Protein AF-A0A2S6NEL9-F1 (afdb_monomer_lite)

Secondary structure (DSSP, 8-state):
--S-PPPTTS--HHHHHHHHHHHHHHHHHHHHHHHHHHHHHHHHS--S-BTTBTTHHHHHHHHHHHHHHHTT-

Foldseek 3Di:
DDPDDQDPVRDDPVRVVVVVVVVVVVVVVVVVVVVVVVVVVCVVQNDDDDVVPSCVVVVVVVVVVVVVVVVVD

pLDDT: mean 80.59, std 12.32, range [50.16, 97.88]

Radius of gyration: 26.49 Å; chains: 1; bounding box: 58×32×65 Å

Sequence (73 aa):
MTPGGPSITGLTEAEAKEFHGIFITSFIVFTVIAIVAHLLAWQWRPWLPAVTGYGTAMNDAVSFIHATISQLA

Structure (mmCIF, N/CA/C/O backbone):
data_AF-A0A2S6NEL9-F1
#
_entry.id   AF-A0A2S6NEL9-F1
#
loop_
_atom_site.group_PDB
_atom_site.id
_atom_site.type_symbol
_atom_site.label_atom_id
_atom_site.label_alt_id
_atom_site.label_comp_id
_atom_site.label_asym_id
_atom_site.label_entity_id
_atom_site.label_seq_id
_atom_site.pdbx_PDB_ins_code
_atom_site.Cartn_x
_atom_site.Cartn_y
_atom_site.Cartn_z
_atom_site.occupancy
_atom_site.B_iso_or_equiv
_atom_site.auth_seq_id
_atom_site.auth_comp_id
_atom_site.auth_asym_id
_atom_site.auth_atom_id
_atom_site.pdbx_PDB_model_num
ATOM 1 N N . MET A 1 1 ? -10.670 4.325 42.811 1.00 50.16 1 MET A N 1
ATOM 2 C CA . MET A 1 1 ? -11.422 3.454 41.885 1.00 50.16 1 MET A CA 1
ATOM 3 C C . MET A 1 1 ? -12.770 4.116 41.634 1.00 50.16 1 MET A C 1
ATOM 5 O O . MET A 1 1 ? -13.722 3.850 42.349 1.00 50.16 1 MET A O 1
ATOM 9 N N . THR A 1 2 ? -12.811 5.088 40.722 1.00 53.12 2 THR A N 1
ATOM 10 C CA . THR A 1 2 ? -14.039 5.777 40.299 1.00 53.12 2 THR A CA 1
ATOM 11 C C . THR A 1 2 ? -14.430 5.213 38.932 1.00 53.12 2 THR A C 1
ATOM 13 O O . THR A 1 2 ? -13.627 5.298 38.002 1.00 53.12 2 THR A O 1
ATOM 16 N N . PRO A 1 3 ? -15.597 4.569 38.796 1.00 61.75 3 PRO A N 1
ATOM 17 C CA . PRO A 1 3 ? -16.016 3.980 37.531 1.00 61.75 3 PRO A CA 1
ATOM 18 C C . PRO A 1 3 ? -16.470 5.093 36.568 1.00 61.75 3 PRO A C 1
ATOM 20 O O . PRO A 1 3 ? -17.545 5.652 36.739 1.00 61.75 3 PRO A O 1
ATOM 23 N N . GLY A 1 4 ? -15.642 5.429 35.571 1.00 61.88 4 GLY A N 1
ATOM 24 C CA . GLY A 1 4 ? -16.089 6.082 34.330 1.00 61.88 4 GLY A CA 1
ATOM 25 C C . GLY A 1 4 ? -16.310 7.602 34.349 1.00 61.88 4 GLY A C 1
ATOM 26 O O . GLY A 1 4 ? -17.408 8.062 34.058 1.00 61.88 4 GLY A O 1
ATOM 27 N N . GLY A 1 5 ? -15.270 8.397 34.619 1.00 63.09 5 GLY A N 1
ATOM 28 C CA . GLY A 1 5 ? -15.246 9.805 34.186 1.00 63.09 5 GLY A CA 1
ATOM 29 C C . GLY A 1 5 ? -14.772 9.917 32.724 1.00 63.09 5 GLY A C 1
ATOM 30 O O . GLY A 1 5 ? -13.937 9.100 32.329 1.00 63.09 5 GLY A O 1
ATOM 31 N N . PRO A 1 6 ? -15.277 10.875 31.916 1.00 59.50 6 PRO A N 1
ATOM 32 C CA . PRO A 1 6 ? -14.914 11.012 30.504 1.00 59.50 6 PRO A CA 1
ATOM 33 C C . PRO A 1 6 ? -13.397 11.142 30.322 1.00 59.50 6 PRO A C 1
ATOM 35 O O . PRO A 1 6 ? -12.720 11.849 31.071 1.00 59.50 6 PRO A O 1
ATOM 38 N N . SER A 1 7 ? -12.869 10.416 29.335 1.00 63.81 7 SER A N 1
ATOM 39 C CA . SER A 1 7 ? -11.454 10.446 28.957 1.00 63.81 7 SER A CA 1
ATOM 40 C C . SER A 1 7 ? -11.028 11.858 28.519 1.00 63.81 7 SER A C 1
ATOM 42 O O . SER A 1 7 ? -11.871 12.701 28.224 1.00 63.81 7 SER A O 1
ATOM 44 N N . ILE A 1 8 ? -9.720 12.140 28.442 1.00 70.31 8 ILE A N 1
ATOM 45 C CA . ILE A 1 8 ? -9.186 13.462 28.033 1.00 70.31 8 ILE A CA 1
ATOM 46 C C . ILE A 1 8 ? -9.725 13.941 26.668 1.00 70.31 8 ILE A C 1
ATOM 48 O O . ILE A 1 8 ? -9.730 15.136 26.389 1.00 70.31 8 ILE A O 1
ATOM 52 N N . THR A 1 9 ? -10.191 13.016 25.826 1.00 73.19 9 THR A N 1
ATOM 53 C CA . THR A 1 9 ? -10.778 13.279 24.506 1.00 73.19 9 THR A CA 1
ATOM 54 C C . THR A 1 9 ? -12.304 13.432 24.532 1.00 73.19 9 THR A C 1
ATOM 56 O O . THR A 1 9 ? -12.901 13.669 23.488 1.00 73.19 9 THR A O 1
ATOM 59 N N . GLY A 1 10 ? -12.947 13.298 25.697 1.00 70.62 10 GLY A N 1
ATOM 60 C CA . GLY A 1 10 ? -14.398 13.415 25.869 1.00 70.62 10 GLY A CA 1
ATOM 61 C C . GLY A 1 10 ? -15.205 12.208 25.383 1.00 70.62 10 GLY A C 1
ATOM 62 O O . GLY A 1 10 ? -16.429 12.265 25.408 1.00 70.62 10 GLY A O 1
ATOM 63 N N . LEU A 1 11 ? -14.544 11.125 24.963 1.00 71.62 11 LEU A N 1
ATOM 64 C CA . LEU A 1 11 ? -15.198 9.923 24.445 1.00 71.62 11 LEU A CA 1
ATOM 65 C C . LEU A 1 11 ? -15.405 8.886 25.547 1.00 71.62 11 LEU A C 1
ATOM 67 O O . LEU A 1 11 ? -14.522 8.664 26.390 1.00 71.62 11 LEU A O 1
ATOM 71 N N . THR A 1 12 ? -16.552 8.211 25.502 1.00 80.06 12 THR A N 1
ATOM 72 C CA . THR A 1 12 ? -16.757 6.967 26.245 1.00 80.06 12 THR A CA 1
ATOM 73 C C . THR A 1 12 ? -15.893 5.850 25.648 1.00 80.06 12 THR A C 1
ATOM 75 O O . THR A 1 12 ? -15.513 5.878 24.476 1.00 80.06 12 THR A O 1
ATOM 78 N N . GLU A 1 13 ? -15.566 4.836 26.451 1.00 78.06 13 GLU A N 1
ATOM 79 C CA . GLU A 1 13 ? -14.739 3.703 26.005 1.00 78.06 13 GLU A CA 1
ATOM 80 C C . GLU A 1 13 ? -15.382 2.939 24.830 1.00 78.06 13 GLU A C 1
ATOM 82 O O . GLU A 1 13 ? -14.684 2.416 23.961 1.00 78.06 13 GLU A O 1
ATOM 87 N N . ALA A 1 14 ? -16.718 2.936 24.764 1.00 82.44 14 ALA A N 1
ATOM 88 C CA . ALA A 1 14 ? -17.485 2.352 23.670 1.00 82.44 14 ALA A CA 1
ATOM 89 C C . ALA A 1 14 ? -17.306 3.130 22.353 1.00 82.44 14 ALA A C 1
ATOM 91 O O . ALA A 1 14 ? -16.959 2.530 21.336 1.00 82.44 14 ALA A O 1
ATOM 92 N N . GLU A 1 15 ? -17.463 4.456 22.379 1.00 79.62 15 GLU A N 1
ATOM 93 C CA . GLU A 1 15 ? -17.317 5.313 21.190 1.00 79.62 15 GLU A CA 1
ATOM 94 C C . GLU A 1 15 ? -15.885 5.294 20.645 1.00 79.62 15 GLU A C 1
ATOM 96 O O . GLU A 1 15 ? -15.665 5.216 19.435 1.00 79.62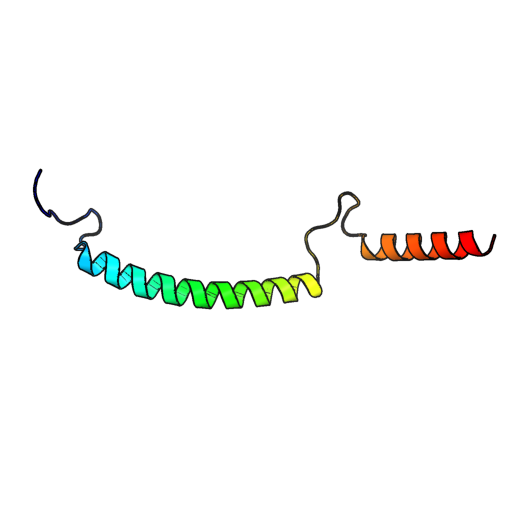 15 GLU A O 1
ATOM 101 N N . ALA A 1 16 ? -14.888 5.298 21.536 1.00 85.12 16 ALA A N 1
ATOM 102 C CA . ALA A 1 16 ? -13.489 5.183 21.140 1.00 85.12 16 ALA A CA 1
ATOM 103 C C . ALA A 1 16 ? -13.213 3.865 20.395 1.00 85.12 16 ALA A C 1
ATOM 105 O O . ALA A 1 16 ? -12.447 3.844 19.431 1.00 85.12 16 ALA A O 1
ATOM 106 N N . LYS A 1 17 ? -13.857 2.766 20.807 1.00 85.00 17 LYS A N 1
ATOM 107 C CA . LYS A 1 17 ? -13.686 1.442 20.197 1.00 85.00 17 LYS A CA 1
ATOM 108 C C . LYS A 1 17 ? -14.378 1.330 18.838 1.00 85.00 17 LYS A C 1
ATOM 110 O O . LYS A 1 17 ? -13.836 0.694 17.936 1.00 85.00 17 LYS A O 1
ATOM 115 N N . GLU A 1 18 ? -15.528 1.976 18.676 1.00 86.50 18 GLU A N 1
ATOM 116 C CA . GLU A 1 18 ? -16.242 2.051 17.398 1.00 86.50 18 GLU A CA 1
ATOM 117 C C . GLU A 1 18 ? -15.446 2.850 16.354 1.00 86.50 18 GLU A C 1
ATOM 119 O O . GLU A 1 18 ? -15.196 2.356 15.251 1.00 86.50 18 GLU A O 1
ATOM 124 N N . PHE A 1 19 ? -14.936 4.028 16.733 1.00 85.88 19 PHE A N 1
ATOM 125 C CA . PHE A 1 19 ? -14.050 4.817 15.873 1.00 85.88 19 PHE A CA 1
ATOM 126 C C . PHE A 1 19 ? -12.760 4.060 15.530 1.00 85.88 19 PHE A C 1
ATOM 128 O O . PHE A 1 19 ? -12.313 4.041 14.381 1.00 85.88 19 PHE A O 1
ATOM 135 N N . HIS A 1 20 ? -12.159 3.401 16.520 1.00 88.44 20 HIS A N 1
ATOM 136 C CA . HIS A 1 20 ? -10.942 2.631 16.302 1.00 88.44 20 HIS A CA 1
ATOM 137 C C . HIS A 1 20 ? -11.164 1.475 15.317 1.00 88.44 20 HIS A C 1
ATOM 139 O O . HIS A 1 20 ? -10.307 1.220 14.473 1.00 88.44 20 HIS A O 1
ATOM 145 N N . GLY A 1 21 ? -12.326 0.817 15.367 1.00 88.81 21 GLY A N 1
ATOM 146 C CA . GLY A 1 21 ? -12.694 -0.235 14.421 1.00 88.81 21 GLY A CA 1
ATOM 147 C C . GLY A 1 21 ? -12.684 0.252 12.971 1.00 88.81 21 GLY A C 1
ATOM 148 O O . GLY A 1 21 ? -11.954 -0.296 12.144 1.00 88.81 21 GLY A O 1
ATOM 149 N N . ILE A 1 22 ? -13.430 1.320 12.666 1.00 91.19 22 ILE A N 1
ATOM 150 C CA . ILE A 1 22 ? -13.516 1.852 11.294 1.00 91.19 22 ILE A CA 1
ATOM 151 C C . ILE A 1 22 ? -12.175 2.428 10.805 1.00 91.19 22 ILE A C 1
ATOM 153 O O . ILE A 1 22 ? -11.805 2.272 9.634 1.00 91.19 22 ILE A O 1
ATOM 157 N N . PHE A 1 23 ? -11.403 3.038 11.709 1.00 93.75 23 PHE A N 1
ATOM 158 C CA . PHE A 1 23 ? -10.070 3.548 11.406 1.00 93.75 23 PHE A CA 1
ATOM 159 C C . PHE A 1 23 ? -9.114 2.418 11.015 1.00 93.75 23 PHE A C 1
ATOM 161 O O . PHE A 1 23 ? -8.476 2.496 9.970 1.00 93.75 23 PHE A O 1
ATOM 168 N N . ILE A 1 24 ? -9.049 1.338 11.798 1.00 95.88 24 ILE A N 1
ATOM 169 C CA . ILE A 1 24 ? -8.148 0.217 11.505 1.00 95.88 24 ILE A CA 1
ATOM 170 C C . ILE A 1 24 ? -8.551 -0.495 10.213 1.00 95.88 24 ILE A C 1
ATOM 172 O O . ILE A 1 24 ? -7.681 -0.821 9.409 1.00 95.88 24 ILE A O 1
ATOM 176 N N . THR A 1 25 ? -9.847 -0.687 9.956 1.00 94.19 25 THR A N 1
ATOM 177 C CA . THR A 1 25 ? -10.301 -1.294 8.697 1.00 94.19 25 THR A CA 1
ATOM 178 C C . THR A 1 25 ? -9.850 -0.482 7.480 1.00 94.19 25 THR A C 1
ATOM 180 O O . THR A 1 25 ? -9.257 -1.041 6.556 1.00 94.19 25 THR A O 1
ATOM 183 N N . SER A 1 26 ? -10.087 0.833 7.477 1.00 94.00 26 SER A N 1
ATOM 184 C CA . SER A 1 26 ? -9.683 1.704 6.362 1.00 94.00 26 SER A CA 1
ATOM 185 C C . SER A 1 26 ? -8.162 1.842 6.240 1.00 94.00 26 SER A C 1
ATOM 187 O O . SER A 1 26 ? -7.628 1.788 5.130 1.00 94.00 26 SER A O 1
ATOM 189 N N . PHE A 1 27 ? -7.453 1.935 7.367 1.00 96.44 27 PHE A N 1
ATOM 190 C CA . PHE A 1 27 ? -5.995 1.978 7.415 1.00 96.44 27 PHE A CA 1
ATOM 191 C C . PHE A 1 27 ? -5.372 0.726 6.793 1.00 96.44 27 PHE A C 1
ATOM 193 O O . PHE A 1 27 ? -4.502 0.850 5.938 1.00 96.44 27 PHE A O 1
ATOM 200 N N . ILE A 1 28 ? -5.862 -0.471 7.137 1.00 97.12 28 ILE A N 1
ATOM 201 C CA . ILE A 1 28 ? -5.354 -1.731 6.574 1.00 97.12 28 ILE A CA 1
ATOM 202 C C . ILE A 1 28 ? -5.538 -1.763 5.053 1.00 97.12 28 ILE A C 1
ATOM 204 O O . ILE A 1 28 ? -4.589 -2.077 4.334 1.00 97.12 28 ILE A O 1
ATOM 208 N N . VAL A 1 29 ? -6.727 -1.411 4.549 1.00 97.19 29 VAL A N 1
ATOM 209 C CA . VAL A 1 29 ? -6.994 -1.382 3.099 1.00 97.19 29 VAL A CA 1
ATOM 210 C C . VAL A 1 29 ? -6.041 -0.416 2.389 1.00 97.19 29 VAL A C 1
ATOM 212 O O . VAL A 1 29 ? -5.435 -0.777 1.379 1.00 97.19 29 VAL A O 1
ATOM 215 N N . PHE A 1 30 ? -5.849 0.784 2.941 1.00 97.31 30 PHE A N 1
ATOM 216 C CA . PHE A 1 30 ? -4.897 1.759 2.412 1.00 97.31 30 PHE A CA 1
ATOM 217 C C . PHE A 1 30 ? -3.456 1.228 2.426 1.00 97.31 30 PHE A C 1
ATOM 219 O O . PHE A 1 30 ? -2.754 1.329 1.420 1.00 97.31 30 PHE A O 1
ATOM 226 N N . THR A 1 31 ? -3.011 0.625 3.532 1.00 97.56 31 THR A N 1
ATOM 227 C CA . THR A 1 31 ? -1.652 0.086 3.663 1.00 97.56 31 THR A CA 1
ATOM 228 C C . THR A 1 31 ? -1.380 -1.026 2.655 1.00 97.56 31 THR A C 1
ATOM 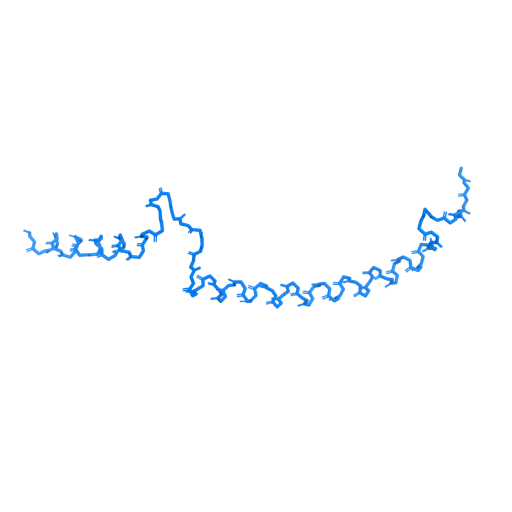230 O O . THR A 1 31 ? -0.306 -1.042 2.058 1.00 97.56 31 THR A O 1
ATOM 233 N N . VAL A 1 32 ? -2.339 -1.922 2.403 1.00 97.88 32 VAL A N 1
ATOM 234 C CA . VAL A 1 32 ? -2.189 -2.981 1.389 1.00 97.88 32 VAL A CA 1
ATOM 235 C C . VAL A 1 32 ? -1.954 -2.379 0.003 1.00 97.88 32 VAL A C 1
ATOM 237 O O . VAL A 1 32 ? -1.019 -2.775 -0.692 1.00 97.88 32 VAL A O 1
ATOM 240 N N . ILE A 1 33 ? -2.751 -1.377 -0.378 1.00 97.88 33 ILE A N 1
ATOM 241 C CA . ILE A 1 33 ? -2.587 -0.672 -1.657 1.00 97.88 33 ILE A CA 1
ATOM 242 C C . ILE A 1 33 ? -1.224 0.030 -1.713 1.00 97.88 33 ILE A C 1
ATOM 244 O O . ILE A 1 33 ? -0.513 -0.066 -2.717 1.00 97.88 33 ILE A O 1
ATOM 248 N N . ALA A 1 34 ? -0.827 0.696 -0.627 1.00 97.50 34 ALA A N 1
ATOM 249 C CA . ALA A 1 34 ? 0.451 1.388 -0.542 1.00 97.50 34 ALA A CA 1
ATOM 250 C C . ALA A 1 34 ? 1.638 0.429 -0.721 1.00 97.50 34 ALA A C 1
ATOM 252 O O . ALA A 1 34 ? 2.568 0.765 -1.451 1.00 97.50 34 ALA A O 1
ATOM 253 N N . ILE A 1 35 ? 1.604 -0.767 -0.124 1.00 97.19 35 ILE A N 1
ATOM 254 C CA . ILE A 1 35 ? 2.657 -1.781 -0.292 1.00 97.19 35 ILE A CA 1
ATOM 255 C C . ILE A 1 35 ? 2.813 -2.150 -1.770 1.00 97.19 35 ILE A C 1
ATOM 257 O O . ILE A 1 35 ? 3.927 -2.118 -2.290 1.00 97.19 35 ILE A O 1
ATOM 261 N N . VAL A 1 36 ? 1.711 -2.439 -2.469 1.00 96.56 36 VAL A N 1
ATOM 262 C CA . VAL A 1 36 ? 1.746 -2.796 -3.898 1.00 96.56 36 VAL A CA 1
ATOM 263 C C . VAL A 1 36 ? 2.343 -1.661 -4.734 1.00 96.56 36 VAL A C 1
ATOM 265 O O . VAL A 1 36 ? 3.219 -1.901 -5.566 1.00 96.56 36 VAL A O 1
ATOM 268 N N . ALA A 1 37 ? 1.931 -0.418 -4.478 1.00 96.44 37 ALA A N 1
ATOM 269 C CA . ALA A 1 37 ? 2.464 0.749 -5.176 1.00 96.44 37 ALA A CA 1
ATOM 270 C C . ALA A 1 37 ? 3.974 0.942 -4.937 1.00 96.44 37 ALA A C 1
ATOM 272 O O . ALA A 1 37 ? 4.710 1.239 -5.877 1.00 96.44 37 ALA A O 1
ATOM 273 N N . HIS A 1 38 ? 4.457 0.730 -3.708 1.00 93.00 38 HIS A N 1
ATOM 274 C CA . HIS A 1 38 ? 5.882 0.857 -3.386 1.00 93.00 38 HIS A CA 1
ATOM 275 C C . HIS A 1 38 ? 6.720 -0.264 -3.999 1.00 93.00 38 HIS A C 1
ATOM 277 O O . HIS A 1 38 ? 7.829 0.006 -4.450 1.00 93.00 38 HIS A O 1
ATOM 283 N N . LEU A 1 39 ? 6.200 -1.492 -4.076 1.00 92.88 39 LEU A N 1
ATOM 284 C CA . LEU A 1 39 ? 6.879 -2.580 -4.784 1.00 92.88 39 LEU A CA 1
ATOM 285 C C . LEU A 1 39 ? 7.019 -2.266 -6.277 1.00 92.88 39 LEU A C 1
ATOM 287 O O . LEU A 1 39 ? 8.097 -2.443 -6.839 1.00 92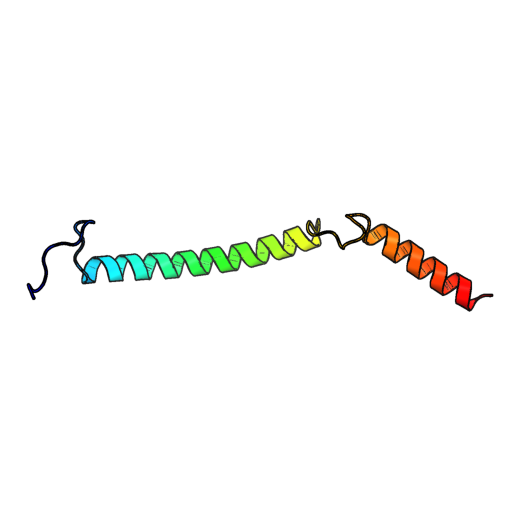.88 39 LEU A O 1
ATOM 291 N N . LEU A 1 40 ? 5.970 -1.732 -6.907 1.00 92.50 40 LEU A N 1
ATOM 292 C CA . LEU A 1 40 ? 6.030 -1.327 -8.312 1.00 92.50 40 LEU A CA 1
ATOM 293 C C . LEU A 1 40 ? 7.015 -0.167 -8.531 1.00 92.50 40 LEU A C 1
ATOM 295 O O . LEU A 1 40 ? 7.823 -0.197 -9.458 1.00 92.50 40 LEU A O 1
ATOM 299 N N . ALA A 1 41 ? 6.994 0.836 -7.651 1.00 90.88 41 ALA A N 1
ATOM 300 C CA . ALA A 1 41 ? 7.950 1.939 -7.688 1.00 90.88 41 ALA A CA 1
ATOM 301 C C . ALA A 1 41 ? 9.394 1.447 -7.489 1.00 90.88 41 ALA A C 1
ATOM 303 O O . ALA A 1 41 ? 10.305 1.946 -8.150 1.00 90.88 41 ALA A O 1
ATOM 304 N N . TRP A 1 42 ? 9.599 0.435 -6.641 1.00 84.50 42 TRP A N 1
ATOM 305 C CA . TRP A 1 42 ? 10.901 -0.193 -6.437 1.00 84.50 42 TRP A CA 1
ATOM 306 C C . TRP A 1 42 ? 11.395 -0.921 -7.684 1.00 84.50 42 TRP A C 1
ATOM 308 O O . TRP A 1 42 ? 12.575 -0.840 -8.014 1.00 84.50 42 TRP A O 1
ATOM 318 N N . GLN A 1 43 ? 10.502 -1.615 -8.395 1.00 83.25 43 GLN A N 1
ATOM 319 C CA . GLN A 1 43 ? 10.835 -2.256 -9.668 1.00 83.25 43 GLN A CA 1
ATOM 320 C C . GLN A 1 43 ? 11.213 -1.231 -10.742 1.00 83.25 43 GLN A C 1
ATOM 322 O O . GLN A 1 43 ? 12.128 -1.479 -11.522 1.00 83.25 43 GLN A O 1
ATOM 327 N N . TRP A 1 44 ? 10.541 -0.076 -10.779 1.00 81.06 44 TRP A N 1
ATOM 328 C CA . TRP A 1 44 ? 10.861 0.987 -11.732 1.00 81.06 44 TRP A CA 1
ATOM 329 C C . TRP A 1 44 ? 12.182 1.695 -11.410 1.00 81.06 44 TRP A C 1
ATOM 331 O O . TRP A 1 44 ? 13.004 1.909 -12.302 1.00 81.06 44 TRP A O 1
ATOM 341 N N . ARG A 1 45 ? 12.397 2.082 -10.148 1.00 77.50 45 ARG A N 1
ATOM 342 C CA . ARG A 1 45 ? 13.609 2.785 -9.728 1.00 77.50 45 ARG A CA 1
ATOM 343 C C . ARG A 1 45 ? 13.982 2.4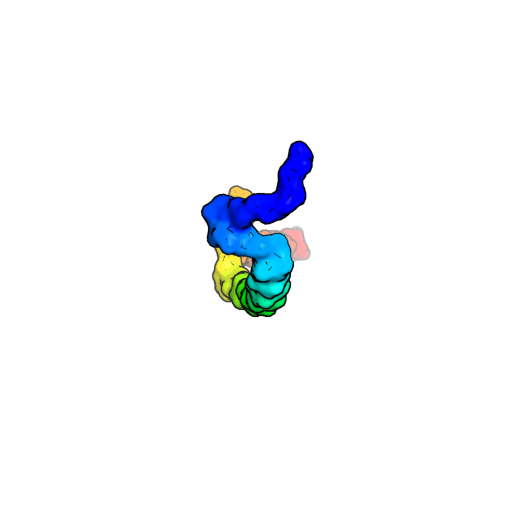11 -8.291 1.00 77.50 45 ARG A C 1
ATOM 345 O O . ARG A 1 45 ? 13.542 3.083 -7.356 1.00 77.50 45 ARG A O 1
ATOM 352 N N . PRO A 1 46 ? 14.802 1.364 -8.100 1.00 78.56 46 PRO A N 1
ATOM 353 C CA . PRO A 1 46 ? 15.184 0.908 -6.772 1.00 78.56 46 PRO A CA 1
ATOM 354 C C . PRO A 1 46 ? 15.981 2.004 -6.063 1.00 78.56 46 PRO A C 1
ATOM 356 O O . PRO A 1 46 ? 16.958 2.531 -6.597 1.00 78.56 46 PRO A O 1
ATOM 359 N N . TRP A 1 47 ? 15.540 2.376 -4.864 1.00 79.75 47 TRP A N 1
ATOM 360 C CA . TRP A 1 47 ? 16.104 3.509 -4.128 1.00 79.75 47 TRP A CA 1
ATOM 361 C C . TRP A 1 47 ? 17.057 3.111 -3.001 1.00 79.75 47 TRP A C 1
ATOM 363 O O . TRP A 1 47 ? 17.730 3.989 -2.469 1.00 79.75 47 TRP A O 1
ATOM 373 N N . LEU A 1 48 ? 17.143 1.826 -2.630 1.00 76.94 48 LEU A N 1
ATOM 374 C CA . LEU A 1 48 ? 18.206 1.342 -1.743 1.00 76.94 48 LEU A CA 1
ATOM 375 C C . LEU A 1 48 ? 19.373 0.789 -2.572 1.00 76.94 48 LEU A C 1
ATOM 377 O O . LEU A 1 48 ? 19.274 -0.328 -3.087 1.00 76.94 48 LEU A O 1
ATOM 381 N N . PRO A 1 49 ? 20.472 1.551 -2.715 1.00 67.31 49 PRO A N 1
ATOM 382 C CA . PRO A 1 49 ? 21.684 1.053 -3.344 1.00 67.31 49 PRO A CA 1
ATOM 383 C C . PRO A 1 49 ? 22.371 0.005 -2.459 1.00 67.31 49 PRO A C 1
ATOM 385 O O . PRO A 1 49 ? 22.284 0.054 -1.231 1.00 67.31 49 PRO A O 1
ATOM 388 N N . ALA A 1 50 ? 23.109 -0.915 -3.080 1.00 70.19 50 ALA A N 1
ATOM 389 C CA . ALA A 1 50 ? 24.036 -1.779 -2.352 1.00 70.19 50 ALA A CA 1
ATOM 390 C C . ALA A 1 50 ? 25.194 -0.949 -1.762 1.00 70.19 50 ALA A C 1
ATOM 392 O O . ALA A 1 50 ? 25.370 0.224 -2.095 1.00 70.19 50 ALA A O 1
ATOM 393 N N . VAL A 1 51 ? 26.038 -1.563 -0.926 1.00 73.31 51 VAL A N 1
ATOM 394 C CA . VAL A 1 51 ? 27.228 -0.917 -0.320 1.00 73.31 51 VAL A CA 1
ATOM 395 C C . VAL A 1 51 ? 28.190 -0.291 -1.348 1.00 73.31 51 VAL A C 1
ATOM 397 O O . VAL A 1 51 ? 29.012 0.548 -0.996 1.00 73.31 51 VAL A O 1
ATOM 400 N N . THR A 1 52 ? 28.064 -0.668 -2.622 1.00 70.06 52 THR A N 1
ATOM 401 C CA . THR A 1 52 ? 28.804 -0.159 -3.786 1.00 70.06 52 THR A CA 1
ATOM 402 C C . THR A 1 52 ? 28.098 0.983 -4.547 1.00 70.06 52 THR A C 1
ATOM 404 O O . THR A 1 52 ? 28.617 1.445 -5.562 1.00 70.06 52 THR A O 1
ATOM 407 N N . GLY A 1 53 ? 26.950 1.486 -4.069 1.00 69.81 53 GLY A N 1
ATOM 408 C CA . GLY A 1 53 ? 26.221 2.638 -4.626 1.00 69.81 53 GLY A CA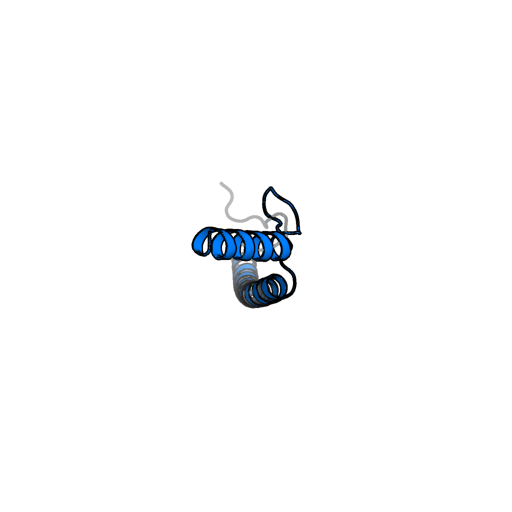 1
ATOM 409 C C . GLY A 1 53 ? 25.093 2.287 -5.613 1.00 69.81 53 GLY A C 1
ATOM 410 O O . GLY A 1 53 ? 24.761 1.124 -5.816 1.00 69.81 53 GLY A O 1
ATOM 411 N N . TYR A 1 54 ? 24.476 3.305 -6.237 1.00 64.88 54 TYR A N 1
ATOM 412 C CA . TYR A 1 54 ? 23.357 3.159 -7.200 1.00 64.88 54 TYR A CA 1
ATOM 413 C C . TYR A 1 54 ? 23.759 2.522 -8.548 1.00 64.88 54 TYR A C 1
ATOM 415 O O . TYR A 1 54 ? 22.926 2.363 -9.435 1.00 64.88 54 TYR A O 1
ATOM 423 N N . GLY A 1 55 ? 25.035 2.165 -8.722 1.00 62.28 55 GLY A N 1
ATOM 424 C CA . GLY A 1 55 ? 25.579 1.567 -9.943 1.00 62.28 55 GLY A CA 1
ATOM 425 C C . GLY A 1 55 ? 25.388 0.053 -10.059 1.00 62.28 55 GLY A C 1
ATOM 426 O O . GLY A 1 55 ?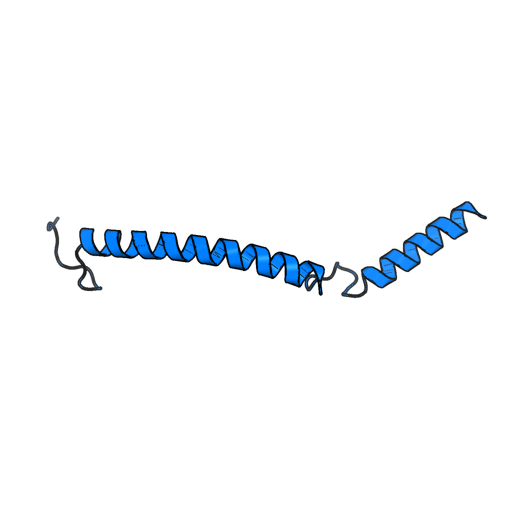 26.052 -0.557 -10.892 1.00 62.28 55 GLY A O 1
ATOM 427 N N . THR A 1 56 ? 24.531 -0.569 -9.241 1.00 66.00 56 THR A N 1
ATOM 428 C CA . THR A 1 56 ? 24.368 -2.036 -9.184 1.00 66.00 56 THR A CA 1
ATOM 429 C C . THR A 1 56 ? 24.089 -2.649 -10.555 1.00 66.00 56 THR A C 1
ATOM 431 O O . THR A 1 56 ? 24.789 -3.572 -10.945 1.00 66.00 56 THR A O 1
ATOM 434 N N . ALA A 1 57 ? 23.200 -2.053 -11.356 1.00 65.44 57 ALA A N 1
ATOM 435 C CA . ALA A 1 57 ? 22.897 -2.550 -12.702 1.00 65.44 57 ALA A CA 1
ATOM 436 C C . ALA A 1 57 ? 24.112 -2.551 -13.657 1.00 65.44 57 ALA A C 1
ATOM 438 O O . ALA A 1 57 ? 24.244 -3.439 -14.497 1.00 65.44 57 ALA A O 1
ATOM 439 N N . MET A 1 58 ? 25.016 -1.571 -13.534 1.00 66.19 58 MET A N 1
ATOM 440 C CA . MET A 1 58 ? 26.222 -1.490 -14.368 1.00 66.19 58 MET A CA 1
ATOM 441 C C . MET A 1 58 ? 27.317 -2.434 -13.855 1.00 66.19 58 MET A C 1
ATOM 443 O O . MET A 1 58 ? 28.014 -3.061 -14.650 1.00 66.19 58 MET A O 1
ATOM 447 N N . ASN A 1 59 ? 27.429 -2.585 -12.535 1.00 71.00 59 ASN A N 1
ATOM 448 C CA . ASN A 1 59 ? 28.372 -3.504 -11.900 1.00 71.00 59 ASN A CA 1
ATOM 449 C C . ASN A 1 59 ? 28.013 -4.973 -12.182 1.00 71.00 59 ASN A C 1
ATOM 451 O O . ASN A 1 59 ? 28.904 -5.771 -12.473 1.00 71.00 59 ASN A O 1
ATOM 455 N N . ASP A 1 60 ? 26.720 -5.310 -12.182 1.00 74.62 60 ASP A N 1
ATOM 456 C CA . ASP A 1 60 ? 26.222 -6.647 -12.520 1.00 74.62 60 ASP A CA 1
ATOM 457 C C . ASP A 1 60 ? 26.579 -7.007 -13.970 1.00 74.62 60 ASP A C 1
ATOM 459 O O . ASP A 1 60 ? 27.144 -8.073 -14.226 1.00 74.62 60 ASP A O 1
ATOM 463 N N . ALA A 1 61 ? 26.371 -6.081 -14.913 1.00 73.75 61 ALA A N 1
ATOM 464 C CA . ALA A 1 61 ? 26.753 -6.269 -16.313 1.00 73.75 61 ALA A CA 1
ATOM 465 C C . ALA A 1 61 ? 28.272 -6.465 -16.493 1.00 73.75 61 ALA A C 1
ATOM 467 O O . ALA A 1 61 ? 28.701 -7.365 -17.217 1.00 73.75 61 ALA A O 1
ATOM 468 N N . VAL A 1 62 ? 29.099 -5.665 -15.809 1.00 79.44 62 VAL A N 1
ATOM 469 C CA . VAL A 1 62 ? 30.568 -5.787 -15.857 1.00 79.44 62 VAL A CA 1
ATOM 470 C C . VAL A 1 62 ? 31.039 -7.123 -15.270 1.00 79.44 62 VAL A C 1
ATOM 472 O O . VAL A 1 62 ? 31.918 -7.763 -15.847 1.00 79.44 62 VAL A O 1
ATOM 475 N N . SER A 1 63 ? 30.437 -7.583 -14.168 1.00 80.94 63 SER A N 1
ATOM 476 C CA . SER A 1 63 ? 30.780 -8.869 -13.547 1.00 80.94 63 SER A CA 1
ATOM 477 C C . SER A 1 63 ? 30.436 -10.066 -14.440 1.00 80.94 63 SER A C 1
ATOM 479 O O . SER A 1 63 ? 31.240 -10.989 -14.569 1.00 80.94 63 SER A O 1
ATOM 481 N N . PHE A 1 64 ? 29.295 -10.016 -15.134 1.00 85.25 64 PHE A N 1
ATOM 482 C CA . PHE A 1 64 ? 28.895 -11.030 -16.106 1.00 85.25 64 PHE A CA 1
ATOM 483 C C . PHE A 1 64 ? 29.864 -11.096 -17.295 1.00 85.25 64 PHE A C 1
ATOM 485 O O . PHE A 1 64 ? 30.294 -12.180 -17.695 1.00 85.25 64 PHE A O 1
ATOM 492 N N . ILE A 1 65 ? 30.262 -9.939 -17.835 1.00 84.25 65 ILE A N 1
ATOM 493 C CA . ILE A 1 65 ? 31.244 -9.861 -18.926 1.00 84.25 65 ILE A CA 1
ATOM 494 C C . ILE A 1 65 ? 32.591 -10.430 -18.471 1.00 84.25 65 ILE A C 1
ATOM 496 O O . ILE A 1 65 ? 33.185 -11.241 -19.180 1.00 84.25 65 ILE A O 1
ATOM 500 N N . HIS A 1 66 ? 33.054 -10.063 -17.274 1.00 83.50 66 HIS A N 1
ATOM 501 C CA . HIS A 1 66 ? 34.305 -10.575 -16.719 1.00 83.50 66 HIS A CA 1
ATOM 502 C C . HIS A 1 66 ? 34.274 -12.098 -16.534 1.00 83.50 66 HIS A C 1
ATOM 504 O O . HIS A 1 66 ? 35.224 -12.787 -16.912 1.00 83.50 66 HIS A O 1
ATOM 510 N N . ALA A 1 67 ? 33.164 -12.634 -16.020 1.00 86.31 67 ALA A N 1
ATOM 511 C CA . ALA A 1 67 ? 32.966 -14.070 -15.871 1.00 86.31 67 ALA A CA 1
ATOM 512 C C . ALA A 1 67 ? 32.986 -14.786 -17.229 1.00 86.31 67 ALA A C 1
ATOM 514 O O . ALA A 1 67 ? 33.639 -15.814 -17.366 1.00 86.31 67 ALA A O 1
ATOM 515 N N . THR A 1 68 ? 32.341 -14.216 -18.249 1.00 86.25 68 THR A N 1
ATOM 516 C CA . THR A 1 68 ? 32.275 -14.814 -19.591 1.00 86.25 68 THR A CA 1
ATOM 517 C C . THR A 1 68 ? 33.639 -14.813 -20.287 1.00 86.25 68 THR A C 1
ATOM 519 O O . THR A 1 68 ? 34.034 -15.823 -20.860 1.00 86.25 68 THR A O 1
ATOM 522 N N . ILE A 1 69 ? 34.398 -13.714 -20.198 1.00 86.00 69 ILE A N 1
ATOM 523 C CA . ILE A 1 69 ? 35.756 -13.628 -20.765 1.00 86.00 69 ILE A CA 1
ATOM 524 C C . ILE A 1 69 ? 36.705 -14.601 -20.054 1.00 86.00 69 ILE A C 1
ATOM 526 O O . ILE A 1 69 ? 37.515 -15.245 -20.711 1.00 86.00 69 ILE A O 1
ATOM 530 N N . SER A 1 70 ? 36.564 -14.771 -18.737 1.00 88.44 70 SER A N 1
ATOM 531 C CA . SER A 1 70 ? 37.382 -15.715 -17.961 1.00 88.44 70 SER A CA 1
ATOM 532 C C . SER A 1 70 ? 37.094 -17.187 -18.278 1.00 88.44 70 SER A C 1
ATOM 534 O O . SER A 1 70 ? 37.913 -18.036 -17.961 1.00 88.44 70 SER A O 1
ATOM 536 N N . GLN A 1 71 ? 35.942 -17.512 -18.876 1.00 81.81 71 GLN A N 1
ATOM 537 C CA . GLN A 1 71 ? 35.637 -18.868 -19.358 1.00 81.81 71 GLN A CA 1
ATOM 538 C C . GLN A 1 71 ? 36.202 -19.138 -20.763 1.00 81.81 71 GLN A C 1
ATOM 540 O O . GLN A 1 71 ? 36.189 -20.278 -21.219 1.00 81.81 71 GLN A O 1
ATOM 545 N N . LEU A 1 72 ? 36.651 -18.091 -21.465 1.00 76.75 72 LEU A N 1
ATOM 546 C CA . LEU A 1 72 ? 37.187 -18.155 -22.827 1.00 76.75 72 LEU A CA 1
ATOM 547 C C . LEU A 1 72 ? 38.722 -18.024 -22.881 1.00 76.75 72 LEU A C 1
ATOM 549 O O . LEU A 1 72 ? 39.288 -18.159 -23.966 1.00 76.75 72 LEU A O 1
ATOM 553 N N . ALA A 1 73 ? 39.372 -17.745 -21.748 1.00 61.19 73 ALA A N 1
ATOM 554 C CA . ALA A 1 73 ? 40.826 -17.691 -21.576 1.00 61.19 73 ALA A CA 1
ATOM 555 C C . ALA A 1 73 ? 41.333 -18.966 -20.891 1.00 61.19 73 ALA A C 1
ATOM 557 O O . ALA A 1 73 ? 42.437 -19.421 -21.264 1.00 61.19 73 ALA A O 1
#

Organism: Rhodopila globiformis (NCBI:txid1071)

InterPro domains:
  IPR000066 Antenna complex, alpha/beta subunit [PF00556] (14-48)
  IPR002362 Light-harvesting protein B beta chain [NF040862] (7-48)
  IPR002362 Light-harvesting protein B beta chain [PR00674] (10-30)
  IPR002362 Light-harvesting protein B beta chain [PR00674] (30-47)
  IPR023623 Antenna complex, beta subunit, conserved site [PS00969] (15-46)
  IPR023624 Antenna complex, beta domain superfamily [G3DSA:1.20.5.250] (4-48)
  IPR035889 Light-harvesting complex [SSF56918] (4-48)